Protein AF-A0AA90NN57-F1 (afdb_monomer_lite)

pLDDT: mean 72.94, std 9.04, range [52.75, 84.81]

Radius of gyration: 12.31 Å; chains: 1; bounding box: 32×21×30 Å

Foldseek 3Di:
DVVVLCVQPVPKDKDWDDDPPDVPDDDDATEIEIAALRDDVVVVVVVQVVCCVVPPPHHYHYHYHPPDD

Secondary structure (DSSP, 8-state):
-HHHHHHH-TT-EEEEESTTSSTT--S--EEEEEE-SS--HHHHHHHHHHHHHHHTT--EEEEEE-S--

Structure (mmCIF, N/CA/C/O backbone):
data_AF-A0AA90NN57-F1
#
_entry.id   AF-A0AA90NN57-F1
#
loop_
_atom_site.group_PDB
_atom_site.id
_atom_site.type_symbol
_atom_site.label_atom_id
_atom_site.label_alt_id
_atom_site.label_comp_id
_atom_site.label_asym_id
_atom_site.label_entity_id
_atom_site.label_seq_id
_atom_site.pdbx_PDB_ins_code
_atom_site.Cartn_x
_atom_site.Cartn_y
_atom_site.Cartn_z
_atom_site.occupancy
_atom_site.B_iso_or_equiv
_atom_site.auth_seq_id
_atom_site.auth_comp_id
_atom_site.auth_asym_id
_atom_site.auth_atom_id
_atom_site.pdbx_PDB_model_num
ATOM 1 N N . MET A 1 1 ? 2.828 -8.191 1.051 1.00 59.09 1 MET A N 1
ATOM 2 C CA . MET A 1 1 ? 2.034 -6.942 0.961 1.00 59.09 1 MET A CA 1
ATOM 3 C C . MET A 1 1 ? 0.550 -7.129 1.291 1.00 59.09 1 MET A C 1
ATOM 5 O O . MET A 1 1 ? 0.110 -6.520 2.253 1.00 59.09 1 MET A O 1
ATOM 9 N N . LYS A 1 2 ? -0.214 -7.992 0.592 1.00 62.78 2 LYS A N 1
ATOM 10 C CA . LYS A 1 2 ? -1.646 -8.234 0.903 1.00 62.78 2 LYS A CA 1
ATOM 11 C C . LYS A 1 2 ? -1.906 -8.605 2.371 1.00 62.78 2 LYS A C 1
ATOM 13 O O . LYS A 1 2 ? -2.728 -7.969 3.010 1.00 62.78 2 LYS A O 1
ATOM 18 N N . ASN A 1 3 ? -1.138 -9.544 2.926 1.00 67.88 3 ASN A N 1
ATOM 19 C CA . ASN A 1 3 ? -1.301 -9.974 4.324 1.00 67.88 3 ASN A CA 1
ATOM 20 C C . ASN A 1 3 ? -1.031 -8.848 5.334 1.00 67.88 3 ASN A C 1
ATOM 22 O O . ASN A 1 3 ? -1.700 -8.775 6.354 1.00 67.88 3 ASN A O 1
ATOM 26 N N . LYS A 1 4 ? -0.087 -7.948 5.023 1.00 69.06 4 LYS A N 1
ATOM 27 C CA . LYS A 1 4 ? 0.245 -6.799 5.873 1.00 69.06 4 LYS A CA 1
ATOM 28 C C . LYS A 1 4 ? -0.829 -5.714 5.804 1.00 69.06 4 LYS A C 1
ATOM 30 O O . LYS A 1 4 ? -1.136 -5.091 6.807 1.00 69.06 4 LYS A O 1
ATOM 35 N N . LEU A 1 5 ? -1.445 -5.525 4.636 1.00 68.88 5 LEU A N 1
ATOM 36 C CA . LEU A 1 5 ? -2.599 -4.638 4.499 1.00 68.88 5 LEU A CA 1
ATOM 37 C C . LEU A 1 5 ? -3.802 -5.174 5.286 1.00 68.88 5 LEU A C 1
ATOM 39 O O . LEU A 1 5 ? -4.387 -4.428 6.059 1.00 68.88 5 LEU A O 1
ATOM 43 N N . ILE A 1 6 ? -4.105 -6.469 5.149 1.00 70.00 6 ILE A N 1
ATOM 44 C CA . ILE A 1 6 ? -5.195 -7.133 5.881 1.00 70.00 6 ILE A CA 1
ATOM 45 C C . ILE A 1 6 ? -4.958 -7.067 7.396 1.00 70.00 6 ILE A C 1
ATOM 47 O O . ILE A 1 6 ? -5.891 -6.791 8.139 1.00 70.00 6 ILE A O 1
ATOM 51 N N . SER A 1 7 ? -3.715 -7.237 7.866 1.00 70.50 7 SER A N 1
ATOM 52 C CA . SER A 1 7 ? -3.403 -7.101 9.298 1.00 70.50 7 SER A CA 1
ATOM 53 C C . SER A 1 7 ? -3.544 -5.672 9.831 1.00 70.50 7 SER A C 1
ATOM 55 O O . SER A 1 7 ? -3.677 -5.487 11.034 1.00 70.50 7 SER A O 1
ATOM 57 N N . LEU A 1 8 ? -3.460 -4.663 8.959 1.00 67.69 8 LEU A N 1
ATOM 58 C CA . LEU A 1 8 ? -3.581 -3.251 9.335 1.00 67.69 8 LEU A CA 1
ATOM 59 C C . LEU A 1 8 ? -5.013 -2.730 9.207 1.00 67.69 8 LEU A C 1
ATOM 61 O O . LEU A 1 8 ? -5.392 -1.798 9.911 1.00 67.69 8 LEU A O 1
ATOM 65 N N . SER A 1 9 ? -5.795 -3.303 8.298 1.00 67.44 9 SER A N 1
ATOM 66 C CA . SER A 1 9 ? -7.194 -2.962 8.095 1.00 67.44 9 SER A CA 1
ATOM 67 C C . SER A 1 9 ? -7.900 -4.121 7.400 1.00 67.44 9 SER A C 1
ATOM 69 O O . SER A 1 9 ? -7.689 -4.386 6.216 1.00 67.44 9 SER A O 1
ATOM 71 N N . GLU A 1 10 ? -8.770 -4.798 8.145 1.00 72.69 10 GLU A N 1
ATOM 72 C CA . GLU A 1 10 ? -9.559 -5.933 7.656 1.00 72.69 10 GLU A CA 1
ATOM 73 C C . GLU A 1 10 ? -10.541 -5.521 6.543 1.00 72.69 10 GLU A C 1
ATOM 75 O O . GLU A 1 10 ? -10.916 -6.328 5.693 1.00 72.69 10 GLU A O 1
ATOM 80 N N . HIS A 1 11 ? -10.907 -4.236 6.496 1.00 76.31 11 HIS A N 1
ATOM 81 C CA . HIS A 1 11 ? -11.816 -3.665 5.501 1.00 76.31 11 HIS A CA 1
ATOM 82 C C . HIS A 1 11 ? -11.106 -2.894 4.380 1.00 76.31 11 HIS A C 1
ATOM 84 O O . HIS A 1 11 ? -11.778 -2.374 3.483 1.00 76.31 11 HIS A O 1
ATOM 90 N N . ALA A 1 12 ? -9.770 -2.813 4.397 1.00 77.69 12 ALA A N 1
ATOM 91 C CA . ALA A 1 12 ? -9.037 -2.112 3.353 1.00 77.69 12 ALA A CA 1
ATOM 92 C C . ALA A 1 12 ? -9.205 -2.814 2.003 1.00 77.69 12 ALA A C 1
ATOM 94 O O . ALA A 1 12 ? -8.890 -3.994 1.835 1.00 77.69 12 ALA A O 1
ATOM 95 N N . LYS A 1 13 ? -9.650 -2.053 1.003 1.00 79.94 13 LYS A N 1
ATOM 96 C CA . LYS A 1 13 ? -9.743 -2.525 -0.380 1.00 79.94 13 LYS A CA 1
ATOM 97 C C . LYS A 1 13 ? -8.516 -2.065 -1.152 1.00 79.94 13 LYS A C 1
ATOM 99 O O . LYS A 1 13 ? -8.192 -0.880 -1.161 1.00 79.94 13 LYS A O 1
ATOM 104 N N . LEU A 1 14 ? -7.846 -3.012 -1.803 1.00 79.94 14 LEU A N 1
ATOM 105 C CA . LEU A 1 14 ? -6.692 -2.758 -2.658 1.00 79.94 14 LEU A CA 1
ATOM 106 C C . LEU A 1 14 ? -7.104 -2.889 -4.121 1.00 79.94 14 LEU A C 1
ATOM 108 O O . LEU A 1 14 ? -7.521 -3.964 -4.552 1.00 79.94 14 LEU A O 1
ATOM 112 N N . TYR A 1 15 ? -6.924 -1.819 -4.879 1.00 79.25 15 TYR A N 1
ATOM 113 C CA . TYR A 1 15 ? -7.145 -1.787 -6.314 1.00 79.25 15 TYR A CA 1
ATOM 114 C C . TYR A 1 15 ? -5.811 -1.556 -7.009 1.00 79.25 15 TYR A C 1
ATOM 116 O O . TYR A 1 15 ? -5.105 -0.598 -6.705 1.00 79.25 15 TYR A O 1
ATOM 124 N N . LEU A 1 16 ? -5.467 -2.438 -7.941 1.00 77.88 16 LEU A N 1
ATOM 125 C CA . LEU A 1 16 ? -4.392 -2.186 -8.889 1.00 77.88 16 LEU A CA 1
ATOM 126 C C . LEU A 1 16 ? -4.980 -1.387 -10.048 1.00 77.88 16 LEU A C 1
ATOM 128 O O . LEU A 1 16 ? -5.986 -1.797 -10.629 1.00 77.88 16 LEU A O 1
ATOM 132 N N . PHE A 1 17 ? -4.371 -0.256 -10.365 1.00 74.25 17 PHE A N 1
ATOM 133 C CA . PHE A 1 17 ? -4.765 0.567 -11.498 1.00 74.25 17 PHE A CA 1
ATOM 134 C C . PHE A 1 17 ? -3.515 1.056 -12.242 1.00 74.25 17 PHE A C 1
ATOM 136 O O . PHE A 1 17 ? -2.389 0.719 -11.884 1.00 74.25 17 PHE A O 1
ATOM 143 N N . GLY A 1 18 ? -3.707 1.791 -13.334 1.00 66.62 18 GLY A N 1
ATOM 144 C CA . GLY A 1 18 ? -2.596 2.315 -14.130 1.00 66.62 18 GLY A CA 1
ATOM 145 C C . GLY A 1 18 ? -2.102 1.367 -15.227 1.00 66.62 18 GLY A C 1
ATOM 146 O O . GLY A 1 18 ? -2.770 0.408 -15.618 1.00 66.62 18 GLY A O 1
ATOM 147 N N . SER A 1 19 ? -0.931 1.679 -15.784 1.00 60.78 19 SER A N 1
ATOM 148 C CA . SER A 1 19 ? -0.424 1.075 -17.029 1.00 60.78 19 SER A CA 1
ATOM 149 C C . SER A 1 19 ? -0.006 -0.396 -16.902 1.00 60.78 19 SER A C 1
ATOM 151 O O . SER A 1 19 ? 0.084 -1.085 -17.920 1.00 60.78 19 SER A O 1
ATOM 153 N N . ARG A 1 20 ? 0.187 -0.883 -15.668 1.00 65.88 20 ARG A N 1
ATOM 154 C CA . ARG A 1 20 ? 0.600 -2.254 -15.313 1.00 65.88 20 ARG A CA 1
ATOM 155 C C . ARG A 1 20 ? -0.535 -3.195 -14.890 1.00 65.88 20 ARG A C 1
ATOM 157 O O . ARG A 1 20 ? -0.275 -4.233 -14.290 1.00 65.88 20 ARG A O 1
ATOM 164 N N . VAL A 1 21 ? -1.792 -2.887 -15.209 1.00 59.16 21 VAL A N 1
ATOM 165 C CA . VAL A 1 21 ? -2.873 -3.887 -15.056 1.00 59.16 21 VAL A CA 1
ATOM 166 C C . VAL A 1 21 ? -2.615 -5.122 -15.941 1.00 59.16 21 VAL A C 1
ATOM 168 O O . VAL A 1 21 ? -3.064 -6.218 -15.620 1.00 59.16 21 VAL A O 1
ATOM 171 N N . ASP A 1 22 ? -1.831 -4.961 -17.011 1.00 57.53 22 ASP A N 1
ATOM 172 C CA . ASP A 1 22 ? -1.417 -6.033 -17.912 1.00 57.53 22 ASP A CA 1
ATOM 173 C C . ASP A 1 22 ? 0.023 -6.494 -17.611 1.00 57.53 22 ASP A C 1
ATOM 175 O O . ASP A 1 22 ? 0.990 -5.760 -17.833 1.00 57.53 22 ASP A O 1
ATOM 179 N N . ALA A 1 23 ? 0.157 -7.726 -17.108 1.00 56.62 23 ALA A N 1
ATOM 180 C CA . ALA A 1 23 ? 1.429 -8.343 -16.723 1.00 56.62 23 ALA A CA 1
ATOM 181 C C . ALA A 1 23 ? 2.378 -8.606 -17.911 1.00 56.62 23 ALA A C 1
ATOM 183 O O . ALA A 1 23 ? 3.538 -8.956 -17.700 1.00 56.62 23 ALA A O 1
ATOM 184 N N . SER A 1 24 ? 1.903 -8.441 -19.150 1.00 55.41 24 SER A N 1
ATOM 185 C CA . SER A 1 24 ? 2.710 -8.595 -20.365 1.00 55.41 24 SER A CA 1
ATOM 186 C C . SER A 1 24 ? 3.564 -7.365 -20.708 1.00 55.41 24 SER A C 1
ATOM 188 O O . SER A 1 24 ? 4.444 -7.448 -21.566 1.00 55.41 24 SER A O 1
ATOM 190 N N . LYS A 1 25 ? 3.341 -6.216 -20.052 1.00 55.47 25 LYS A N 1
ATOM 191 C CA . LYS A 1 25 ? 4.051 -4.964 -20.355 1.00 55.47 25 LYS A CA 1
ATOM 192 C C . LYS A 1 25 ? 5.321 -4.823 -19.513 1.00 55.47 25 LYS A C 1
ATOM 194 O O . LYS A 1 25 ? 5.265 -4.592 -18.307 1.00 55.47 25 LYS A O 1
ATOM 199 N N . ILE A 1 26 ? 6.476 -4.939 -20.170 1.00 52.75 26 ILE A N 1
ATOM 200 C CA . ILE A 1 26 ? 7.802 -4.734 -19.571 1.00 52.75 26 ILE A CA 1
ATOM 201 C C . ILE A 1 26 ? 8.085 -3.223 -19.507 1.00 52.75 26 ILE A C 1
ATOM 203 O O . ILE A 1 26 ? 8.221 -2.571 -20.540 1.00 52.75 26 ILE A O 1
ATOM 207 N N . GLY A 1 27 ? 8.173 -2.679 -18.289 1.00 55.19 27 GLY A N 1
ATOM 208 C CA . GLY A 1 27 ? 8.431 -1.258 -18.010 1.00 55.19 27 GLY A CA 1
ATOM 209 C C . GLY A 1 27 ? 7.167 -0.438 -17.690 1.00 55.19 27 GLY A C 1
ATOM 210 O O . GLY A 1 27 ? 6.179 -0.473 -18.417 1.00 55.19 27 GLY A O 1
ATOM 211 N N . GLY A 1 28 ? 7.193 0.319 -16.582 1.00 59.38 28 GLY A N 1
ATOM 212 C CA . GLY A 1 28 ? 6.089 1.184 -16.107 1.00 59.38 28 GLY A CA 1
ATOM 213 C C . GLY A 1 28 ? 6.122 1.391 -14.586 1.00 59.38 28 GLY A C 1
ATOM 214 O O . GLY A 1 28 ? 6.957 0.787 -13.937 1.00 59.38 28 GLY A O 1
ATOM 215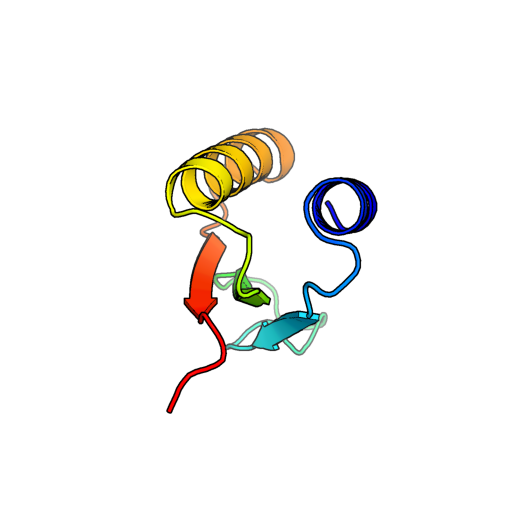 N N . GLY A 1 29 ? 5.261 2.208 -13.983 1.00 63.41 29 GLY A N 1
ATOM 216 C CA . GLY A 1 29 ? 5.073 2.235 -12.519 1.00 63.41 29 GLY A CA 1
ATOM 217 C C . GLY A 1 29 ? 3.920 1.319 -12.097 1.00 63.41 29 GLY A C 1
ATOM 218 O O . GLY A 1 29 ? 3.047 1.034 -12.916 1.00 63.41 29 GLY A O 1
ATOM 219 N N . ILE A 1 30 ? 3.912 0.827 -10.857 1.00 74.25 30 ILE A N 1
ATOM 220 C CA . ILE A 1 30 ? 2.750 0.129 -10.275 1.00 74.25 30 ILE A CA 1
ATOM 221 C C . ILE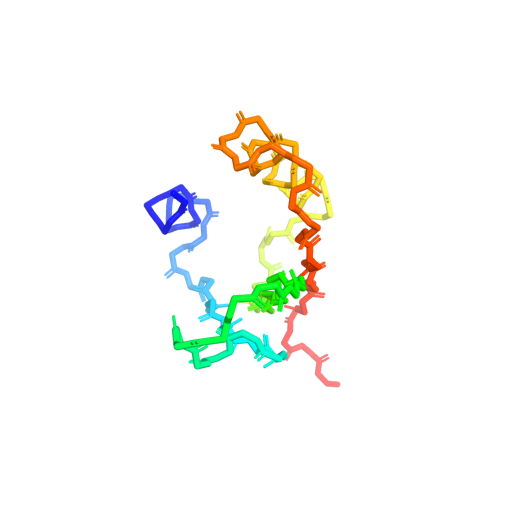 A 1 30 ? 1.915 1.163 -9.519 1.00 74.25 30 ILE A C 1
ATOM 223 O O . ILE A 1 30 ? 2.384 1.690 -8.513 1.00 74.25 30 ILE A O 1
ATOM 227 N N . ASP A 1 31 ? 0.684 1.426 -9.958 1.00 77.75 31 ASP A N 1
ATOM 228 C CA . ASP A 1 31 ? -0.228 2.324 -9.246 1.00 77.75 31 ASP A CA 1
ATOM 229 C C . ASP A 1 31 ? -1.259 1.521 -8.434 1.00 77.75 31 ASP A C 1
ATOM 231 O O . ASP A 1 31 ? -1.962 0.643 -8.941 1.00 77.75 31 ASP A O 1
ATOM 235 N N . LEU A 1 32 ? -1.336 1.794 -7.134 1.00 80.25 32 LEU A N 1
ATOM 236 C CA . LEU A 1 32 ? -2.193 1.105 -6.175 1.00 80.25 32 LEU A CA 1
ATOM 237 C C . LEU A 1 32 ? -3.088 2.098 -5.452 1.00 80.25 32 LEU A C 1
ATOM 239 O O . LEU A 1 32 ? -2.629 3.090 -4.888 1.00 80.25 32 LEU A O 1
ATOM 243 N N . LEU A 1 33 ? -4.386 1.818 -5.445 1.00 82.25 33 LEU A N 1
ATOM 244 C CA . LEU A 1 33 ? -5.379 2.589 -4.712 1.00 82.25 33 LEU A CA 1
ATOM 245 C C . LEU A 1 33 ? -5.784 1.752 -3.512 1.00 82.25 33 LEU A C 1
ATOM 247 O O . LEU A 1 33 ? -6.309 0.647 -3.648 1.00 82.25 33 LEU A O 1
ATOM 251 N N . ILE A 1 34 ? -5.532 2.297 -2.334 1.00 82.50 34 ILE A N 1
ATOM 252 C CA . ILE A 1 34 ? -5.946 1.726 -1.067 1.00 82.50 34 ILE A CA 1
ATOM 253 C C . ILE A 1 34 ? -7.135 2.543 -0.583 1.00 82.50 34 ILE A C 1
ATOM 255 O O . ILE A 1 34 ? -7.010 3.735 -0.302 1.00 82.50 34 ILE A O 1
ATOM 259 N N . VAL A 1 35 ? -8.294 1.900 -0.491 1.00 82.19 35 VAL A N 1
ATOM 260 C CA . VAL A 1 35 ? -9.481 2.490 0.126 1.00 82.19 35 VAL A CA 1
ATOM 261 C C . VAL A 1 35 ? -9.588 1.954 1.543 1.00 82.19 35 VAL A C 1
ATOM 263 O O . VAL A 1 35 ? -9.799 0.757 1.732 1.00 82.19 35 VAL A O 1
ATOM 266 N N . SER A 1 36 ? -9.405 2.827 2.527 1.00 80.00 36 SER A N 1
ATOM 267 C CA . SER A 1 36 ? -9.512 2.489 3.944 1.00 80.00 36 SER A CA 1
ATOM 268 C C . SER A 1 36 ? -9.764 3.751 4.756 1.00 80.00 36 SER A C 1
ATOM 270 O O . SER A 1 36 ? -9.094 4.765 4.577 1.00 80.00 36 SER A O 1
ATOM 272 N N . ASP A 1 37 ? -10.699 3.665 5.686 1.00 78.12 37 ASP A N 1
ATOM 273 C CA . ASP A 1 37 ? -11.050 4.702 6.659 1.00 78.12 37 ASP A CA 1
ATOM 274 C C . ASP A 1 37 ? -10.101 4.736 7.871 1.00 78.12 37 ASP A C 1
ATOM 276 O O . ASP A 1 37 ? -9.942 5.774 8.511 1.00 78.12 37 ASP A O 1
ATOM 280 N N . THR A 1 38 ? -9.440 3.615 8.157 1.00 77.69 38 THR A N 1
ATOM 281 C CA . THR A 1 38 ? -8.519 3.430 9.292 1.00 77.69 38 THR A CA 1
ATOM 282 C C . THR A 1 38 ? -7.039 3.660 8.977 1.00 77.69 38 THR A C 1
ATOM 284 O O . THR A 1 38 ? -6.248 3.910 9.8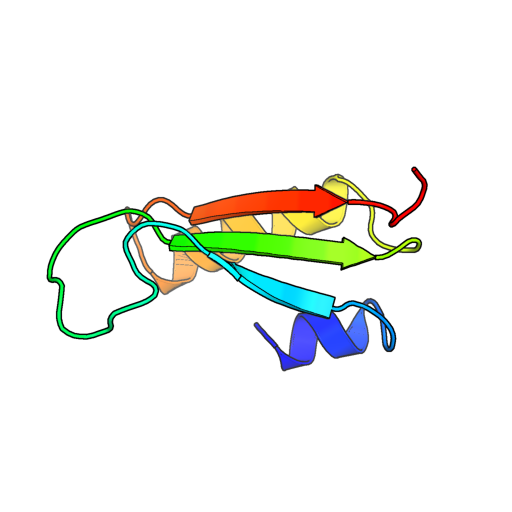90 1.00 77.69 38 THR A O 1
ATOM 287 N N . LEU A 1 39 ? -6.622 3.578 7.708 1.00 78.44 39 LEU A N 1
ATOM 288 C CA . LEU A 1 39 ? -5.212 3.732 7.345 1.00 78.44 39 LEU A CA 1
ATOM 289 C C . LEU A 1 39 ? -4.814 5.208 7.337 1.00 78.44 39 LEU A C 1
ATOM 291 O O . LEU A 1 39 ? -5.513 6.068 6.810 1.00 78.44 39 LEU A O 1
ATOM 295 N N . SER A 1 40 ? -3.643 5.495 7.898 1.00 78.44 40 SER A N 1
ATOM 296 C CA . SER A 1 40 ? -3.056 6.833 7.900 1.00 78.44 40 SER A CA 1
ATOM 297 C C . SER A 1 40 ? -1.970 6.963 6.831 1.00 78.44 40 SER A C 1
ATOM 299 O O . SER A 1 40 ? -1.354 5.979 6.419 1.00 78.44 40 SER A O 1
ATOM 301 N N . LYS A 1 41 ? -1.658 8.202 6.424 1.00 78.94 41 LYS A N 1
ATOM 302 C CA . LYS A 1 41 ? -0.553 8.491 5.487 1.00 78.94 41 LYS A CA 1
ATOM 303 C C . LYS A 1 41 ? 0.796 7.917 5.947 1.00 78.94 41 LYS A C 1
ATOM 305 O O . LYS A 1 41 ? 1.631 7.598 5.108 1.00 78.94 41 LYS A O 1
ATOM 310 N N . LYS A 1 42 ? 1.001 7.741 7.259 1.00 82.62 42 LYS A N 1
ATOM 311 C CA . LYS A 1 42 ? 2.215 7.122 7.811 1.00 82.62 42 LYS A CA 1
ATOM 312 C C . LYS A 1 42 ? 2.391 5.682 7.316 1.00 82.62 42 LYS A C 1
ATOM 314 O O . LYS A 1 42 ? 3.479 5.330 6.872 1.00 82.62 42 LYS A O 1
ATOM 319 N N . TYR A 1 43 ? 1.318 4.893 7.310 1.00 81.19 43 TYR A N 1
ATOM 320 C CA . TYR A 1 43 ? 1.352 3.521 6.797 1.00 81.19 43 TYR A CA 1
ATOM 321 C C . TYR A 1 43 ? 1.652 3.459 5.302 1.00 81.19 43 TYR A C 1
ATOM 323 O O . TYR A 1 43 ? 2.333 2.545 4.848 1.00 81.19 43 TYR A O 1
ATOM 331 N N . ILE A 1 44 ? 1.189 4.452 4.541 1.00 81.44 44 ILE A N 1
ATOM 332 C CA . ILE A 1 44 ? 1.50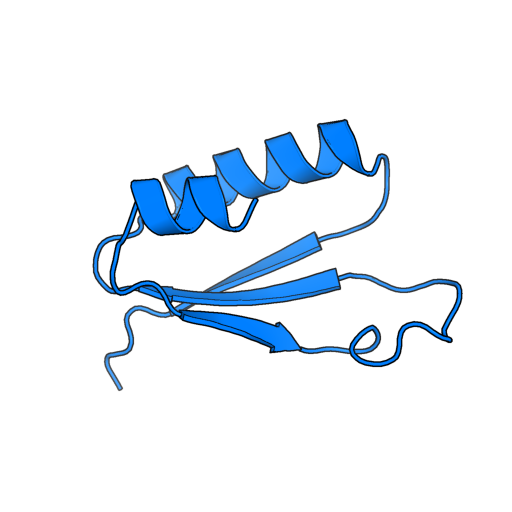0 4.558 3.114 1.00 81.44 44 ILE A CA 1
ATOM 333 C C . ILE A 1 44 ? 2.999 4.776 2.904 1.00 81.44 44 ILE A C 1
ATOM 335 O O . ILE A 1 44 ? 3.595 4.081 2.089 1.00 81.44 44 ILE A O 1
ATOM 339 N N . CYS A 1 45 ? 3.631 5.663 3.680 1.00 82.69 45 CYS A N 1
ATOM 340 C CA . CYS A 1 45 ? 5.087 5.826 3.638 1.00 82.69 45 CYS A CA 1
ATOM 341 C C . CYS A 1 45 ? 5.827 4.525 3.974 1.00 82.69 45 CYS A C 1
ATOM 343 O O . CYS A 1 45 ? 6.777 4.172 3.278 1.00 82.69 45 CYS A O 1
ATOM 345 N N . GLU A 1 46 ? 5.399 3.801 5.011 1.00 84.81 46 GLU A N 1
ATOM 346 C CA . GLU A 1 46 ? 6.018 2.524 5.391 1.00 84.81 46 GLU A CA 1
ATOM 347 C C . GLU A 1 46 ? 5.894 1.473 4.276 1.00 84.81 46 GLU A C 1
ATOM 349 O O . GLU A 1 46 ? 6.884 0.821 3.939 1.00 84.81 46 GLU A O 1
ATOM 354 N N . LEU A 1 47 ? 4.716 1.363 3.652 1.00 79.62 47 LEU A N 1
ATOM 355 C CA . LEU A 1 47 ? 4.476 0.471 2.514 1.00 79.62 47 LEU A CA 1
ATOM 356 C C . LEU A 1 47 ? 5.327 0.847 1.299 1.00 79.62 47 LEU A C 1
ATOM 358 O O . LEU A 1 47 ? 5.922 -0.042 0.695 1.00 79.62 47 LEU A O 1
ATOM 362 N N . SER A 1 48 ? 5.433 2.134 0.960 1.00 79.12 48 SER A N 1
ATOM 363 C CA . SER A 1 48 ? 6.271 2.593 -0.155 1.00 79.12 48 SER A CA 1
ATOM 364 C C . SER A 1 48 ? 7.750 2.273 0.072 1.00 79.12 48 SER A C 1
ATOM 366 O O . SER A 1 48 ? 8.423 1.810 -0.845 1.00 79.12 48 SER A O 1
ATOM 368 N N . ILE A 1 49 ? 8.258 2.458 1.295 1.00 83.19 49 ILE A N 1
ATOM 369 C CA . ILE A 1 49 ? 9.649 2.124 1.644 1.00 83.19 49 ILE A CA 1
ATOM 370 C C . ILE A 1 49 ? 9.888 0.614 1.543 1.00 83.19 49 ILE A C 1
ATOM 372 O O . ILE A 1 49 ? 10.899 0.183 0.990 1.00 83.19 49 ILE A O 1
ATOM 376 N N . GLU A 1 50 ? 8.981 -0.199 2.085 1.00 82.44 50 GLU A N 1
ATOM 377 C CA . GLU A 1 50 ? 9.066 -1.662 2.010 1.00 82.44 50 GLU A CA 1
ATOM 378 C C . GLU A 1 50 ? 9.018 -2.146 0.557 1.00 82.44 50 GLU A C 1
ATOM 380 O O . GLU A 1 50 ? 9.778 -3.035 0.174 1.00 82.44 50 GLU A O 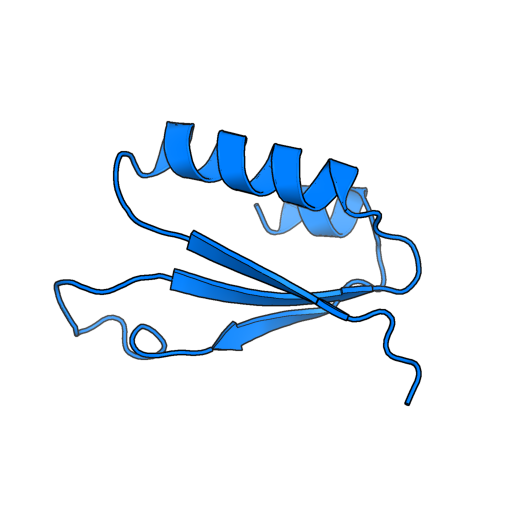1
ATOM 385 N N . PHE A 1 51 ? 8.199 -1.510 -0.279 1.00 78.62 51 PHE A N 1
ATOM 386 C CA . PHE A 1 51 ? 8.118 -1.823 -1.699 1.00 78.62 51 PHE A CA 1
ATOM 387 C C . PHE A 1 51 ? 9.415 -1.495 -2.441 1.00 78.62 51 PHE A C 1
ATOM 389 O O . PHE A 1 51 ? 9.944 -2.368 -3.124 1.00 78.62 51 PHE A O 1
ATOM 396 N N . CYS A 1 52 ? 9.984 -0.300 -2.243 1.00 76.81 52 CYS A N 1
ATOM 397 C CA . CYS A 1 52 ? 11.285 0.057 -2.822 1.00 76.81 52 CYS A CA 1
ATOM 398 C C . CYS A 1 52 ? 12.394 -0.912 -2.380 1.00 76.81 52 CYS A C 1
ATOM 400 O O . CYS A 1 52 ? 13.257 -1.278 -3.171 1.00 76.81 52 CYS A O 1
ATOM 402 N N . LYS A 1 53 ? 12.364 -1.391 -1.128 1.00 80.75 53 LYS A N 1
ATOM 403 C CA . LYS A 1 53 ? 13.331 -2.394 -0.647 1.00 80.75 53 LYS A CA 1
ATOM 404 C C . LYS A 1 53 ? 13.195 -3.747 -1.349 1.00 80.75 53 LYS A C 1
ATOM 406 O O . LYS A 1 53 ? 14.203 -4.414 -1.549 1.00 80.75 53 LYS A O 1
ATOM 411 N N . HIS A 1 54 ? 11.976 -4.165 -1.687 1.00 77.94 54 HIS A N 1
ATOM 412 C CA . HIS A 1 54 ? 11.719 -5.473 -2.299 1.00 77.94 54 HIS A CA 1
ATOM 413 C C . HIS A 1 54 ? 11.824 -5.478 -3.829 1.00 77.94 54 HIS A C 1
ATOM 415 O O . HIS A 1 54 ? 12.241 -6.487 -4.392 1.00 77.94 54 HIS A O 1
ATOM 421 N N . PHE A 1 55 ? 11.442 -4.385 -4.490 1.00 72.19 55 PHE A N 1
ATOM 422 C CA . PHE A 1 55 ? 11.347 -4.291 -5.952 1.00 72.19 55 PHE A CA 1
ATOM 423 C C . PHE A 1 55 ? 12.407 -3.368 -6.580 1.00 72.19 55 PHE A C 1
ATOM 425 O O . PHE A 1 55 ? 12.464 -3.246 -7.801 1.00 72.19 55 PHE A O 1
ATOM 432 N N . GLY A 1 56 ? 13.276 -2.744 -5.778 1.00 72.62 56 GLY A N 1
ATOM 433 C CA . GLY A 1 56 ? 14.350 -1.876 -6.266 1.00 72.62 56 GLY A CA 1
ATOM 434 C C . GLY A 1 56 ? 13.854 -0.486 -6.679 1.00 72.62 56 GLY A C 1
ATOM 435 O O . GLY A 1 56 ? 13.075 0.139 -5.964 1.00 72.62 56 GLY A O 1
ATOM 436 N N . GLU A 1 57 ? 14.319 0.018 -7.827 1.00 65.62 57 GLU A N 1
ATOM 437 C CA . GLU A 1 57 ? 13.999 1.368 -8.337 1.00 65.62 57 GLU A CA 1
ATOM 438 C C . GLU A 1 57 ? 12.620 1.481 -9.009 1.00 65.62 57 GLU A C 1
ATOM 440 O O . GLU A 1 57 ? 12.266 2.524 -9.570 1.00 65.62 57 GLU A O 1
ATOM 445 N N . GLU A 1 58 ? 11.819 0.416 -8.978 1.00 68.44 58 GLU A N 1
ATOM 446 C CA . GLU A 1 58 ? 10.484 0.459 -9.556 1.00 68.44 58 GLU A CA 1
ATOM 447 C C . GLU A 1 58 ? 9.574 1.415 -8.777 1.00 68.44 58 GLU A C 1
ATOM 449 O O . GLU A 1 58 ? 9.354 1.283 -7.572 1.00 68.44 58 GLU A O 1
ATOM 454 N N . LYS A 1 59 ? 9.018 2.399 -9.489 1.00 69.06 59 LYS A N 1
ATOM 455 C CA . LYS A 1 59 ? 8.138 3.405 -8.894 1.00 69.06 59 LYS A CA 1
ATOM 456 C C . LYS A 1 59 ? 6.780 2.790 -8.566 1.00 69.06 59 LYS A C 1
ATOM 458 O O . LYS A 1 59 ? 6.085 2.295 -9.454 1.00 69.06 59 LYS A O 1
ATOM 463 N N . ILE A 1 60 ? 6.393 2.887 -7.298 1.00 76.69 60 ILE A N 1
ATOM 464 C CA . ILE A 1 60 ? 5.050 2.583 -6.809 1.00 76.69 60 ILE A CA 1
ATOM 465 C C . ILE A 1 60 ? 4.301 3.887 -6.512 1.00 76.69 60 ILE A C 1
ATOM 467 O O . ILE A 1 60 ? 4.771 4.726 -5.740 1.00 76.69 60 ILE A O 1
ATOM 471 N N . GLY A 1 61 ? 3.138 4.074 -7.127 1.00 78.75 61 GLY A N 1
ATOM 472 C CA . GLY A 1 61 ? 2.214 5.158 -6.807 1.00 78.75 61 GLY A CA 1
ATOM 473 C C . GLY A 1 61 ? 1.136 4.641 -5.866 1.00 78.75 61 GLY A C 1
ATOM 474 O O . GLY A 1 61 ? 0.308 3.847 -6.287 1.00 78.75 61 GLY A O 1
ATOM 475 N N . ILE A 1 62 ? 1.121 5.056 -4.596 1.00 81.81 62 ILE A N 1
ATOM 476 C CA . ILE A 1 62 ? 0.061 4.652 -3.657 1.00 81.81 62 ILE A CA 1
ATOM 477 C C . ILE A 1 62 ? -0.870 5.831 -3.386 1.00 81.81 62 ILE A C 1
ATOM 479 O O . ILE A 1 62 ? -0.443 6.863 -2.866 1.00 81.81 62 ILE A O 1
ATOM 483 N N . ILE A 1 63 ? -2.154 5.659 -3.691 1.00 82.75 63 ILE A N 1
ATOM 4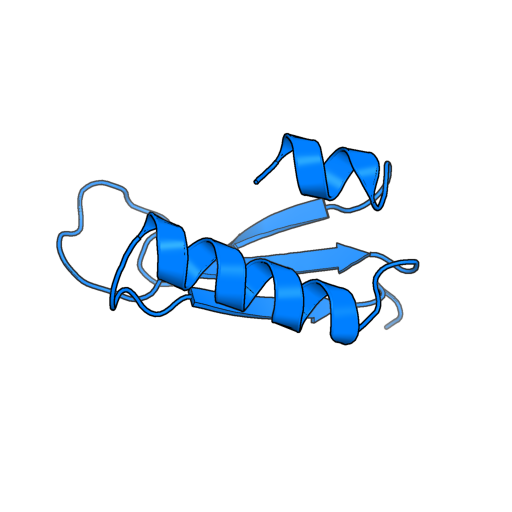84 C CA . ILE A 1 63 ? -3.214 6.613 -3.359 1.00 82.75 63 ILE A CA 1
ATOM 485 C C . ILE A 1 63 ? -4.030 6.048 -2.201 1.00 82.75 63 ILE A C 1
ATOM 487 O O . ILE A 1 63 ? -4.487 4.910 -2.258 1.00 82.75 63 ILE A O 1
ATOM 491 N N . LEU A 1 64 ? -4.228 6.851 -1.155 1.00 83.69 64 LEU A N 1
ATOM 492 C CA . LEU A 1 64 ? -5.103 6.521 -0.034 1.00 83.69 64 LEU A CA 1
ATOM 493 C C . LEU A 1 64 ? -6.408 7.308 -0.156 1.00 83.69 64 LEU A C 1
ATOM 495 O O . LEU A 1 64 ? -6.384 8.538 -0.196 1.00 83.69 64 LEU A O 1
ATOM 499 N N . ASN A 1 65 ? -7.530 6.596 -0.171 1.00 83.56 65 ASN A N 1
ATOM 500 C CA . ASN A 1 65 ? -8.866 7.176 -0.132 1.00 83.56 65 ASN A CA 1
ATOM 501 C C . ASN A 1 65 ? -9.604 6.675 1.119 1.00 83.56 65 ASN A C 1
ATOM 503 O O . ASN A 1 65 ? -9.619 5.480 1.398 1.00 83.56 65 ASN A O 1
ATOM 507 N N . ASN A 1 66 ? -10.235 7.579 1.863 1.00 79.12 66 ASN A N 1
ATOM 508 C CA . ASN A 1 66 ? -11.027 7.244 3.049 1.00 79.12 66 ASN A CA 1
ATOM 509 C C . ASN A 1 66 ? -12.472 6.822 2.714 1.00 79.12 66 ASN A C 1
ATOM 511 O O . ASN A 1 66 ? -13.264 6.591 3.624 1.00 79.12 66 ASN A O 1
ATOM 515 N N . GLY A 1 67 ? -12.827 6.746 1.427 1.00 69.31 67 GLY A N 1
ATOM 516 C CA . GLY A 1 67 ? -14.148 6.323 0.961 1.00 69.31 67 GLY A CA 1
ATOM 517 C C . GLY A 1 67 ? -15.264 7.331 1.242 1.00 69.31 67 GLY A C 1
ATOM 518 O O . GLY A 1 67 ? -16.426 7.015 1.001 1.00 69.31 67 GLY A O 1
ATOM 519 N N . LYS A 1 68 ? -14.933 8.527 1.745 1.00 64.88 68 LYS A N 1
ATOM 520 C CA . LYS A 1 68 ? -15.893 9.612 1.950 1.00 64.88 68 LYS A CA 1
ATOM 521 C C . LYS A 1 68 ? -15.888 10.498 0.706 1.00 64.88 68 LYS A C 1
ATOM 523 O O . LYS A 1 68 ? -14.862 11.096 0.387 1.00 64.88 68 LYS A O 1
ATOM 528 N N . CYS A 1 69 ? -17.013 10.512 -0.005 1.00 52.97 69 CYS A N 1
ATOM 529 C CA . CYS A 1 69 ? -17.301 11.474 -1.066 1.00 52.97 69 CYS A CA 1
ATOM 530 C C . CYS A 1 69 ? -17.821 12.782 -0.471 1.00 52.97 69 CYS A C 1
ATOM 532 O O . CYS A 1 69 ? -18.543 12.708 0.551 1.00 52.97 69 CYS A O 1
#

Sequence (69 aa):
MKNKLISLSEHAKLYLFGSRVDASKIGGGIDLLIVSDTLSKKYICELSIEFCKHFGEEKIGIILNNGKC